Protein AF-A0A949AJR6-F1 (afdb_monomer_lite)

Sequence (149 aa):
MLIKRKKSKEFIQGIRPMIYAFFVFTLLSILGYAWPIISNLVFCLIIAAAIYFSLIKIEYGFLFLIFEFLIGHEGHLFELAGLSLRLSLFLVVMLIWFVQKIIDKKQRRFFAQFIESPGLVLFLVFFFVIILGLLQGMIAHEPIFAIKD

Radius of gyration: 20.18 Å; chains: 1; bounding box: 53×33×56 Å

Secondary structure (DSSP, 8-state):
--HHHHHHHHHHHHHHHHHHHHHHHHHHHHHHHH-HHHHHHHHHHHHHHHHHHHHH-HHHHHHHHHHHHHH-SSS-SSEETTEEHHHHHHHHHHHHHHHHHHH-GGGHHHHHHHHTSHHHHHHHHHHHHHHHHHHHHHHT-S-TT----

Structure (mmCIF, N/CA/C/O backbone):
data_AF-A0A949AJR6-F1
#
_entry.id   AF-A0A949AJR6-F1
#
loop_
_atom_site.group_PDB
_atom_site.id
_atom_site.type_symbol
_atom_site.label_atom_id
_atom_site.label_alt_id
_atom_site.label_comp_id
_atom_site.label_asym_id
_atom_site.label_entity_id
_atom_site.label_seq_id
_atom_site.pdbx_PDB_ins_code
_atom_site.Cartn_x
_atom_site.Cartn_y
_atom_site.Cartn_z
_atom_site.occupancy
_atom_site.B_iso_or_equiv
_atom_site.auth_seq_id
_atom_site.auth_comp_id
_atom_site.auth_asym_id
_atom_site.auth_atom_id
_atom_site.pdbx_PDB_model_num
ATOM 1 N N . MET A 1 1 ? -34.413 12.261 -32.167 1.00 53.28 1 MET A N 1
ATOM 2 C CA . MET A 1 1 ? -33.112 11.681 -32.594 1.00 53.28 1 MET A CA 1
ATOM 3 C C . MET A 1 1 ? -31.867 12.444 -32.098 1.00 53.28 1 MET A C 1
ATOM 5 O O . MET A 1 1 ? -30.788 11.867 -32.103 1.00 53.28 1 MET A O 1
ATOM 9 N N . LEU A 1 2 ? -31.975 13.694 -31.617 1.00 53.34 2 LEU A N 1
ATOM 10 C CA . LEU A 1 2 ? -30.815 14.519 -31.214 1.00 53.34 2 LEU A CA 1
ATOM 11 C C . LEU A 1 2 ? -30.254 14.240 -29.801 1.00 53.34 2 LEU A C 1
ATOM 13 O O . LEU A 1 2 ? -29.080 14.492 -29.550 1.00 53.34 2 LEU A O 1
ATOM 17 N N . ILE A 1 3 ? -31.041 13.649 -28.895 1.00 54.41 3 ILE A N 1
ATOM 18 C CA . ILE A 1 3 ? -30.627 13.403 -27.497 1.00 54.41 3 ILE A CA 1
ATOM 19 C C . ILE A 1 3 ? -29.579 12.274 -27.391 1.00 54.41 3 ILE A C 1
ATOM 21 O O . ILE A 1 3 ? -28.685 12.321 -26.549 1.00 54.41 3 ILE A O 1
ATOM 25 N N . LYS A 1 4 ? -29.606 11.292 -28.305 1.00 52.81 4 LYS A N 1
ATOM 26 C CA . LYS A 1 4 ? -28.680 10.140 -28.295 1.00 52.81 4 LYS A CA 1
ATOM 27 C C . LYS A 1 4 ? -27.229 10.520 -28.647 1.00 52.81 4 LYS A C 1
ATOM 29 O O . LYS A 1 4 ? -26.305 9.866 -28.175 1.00 52.81 4 LYS A O 1
ATOM 34 N N . ARG A 1 5 ? -27.011 11.591 -29.429 1.00 51.50 5 ARG A N 1
ATOM 35 C CA . ARG A 1 5 ? -25.665 12.045 -29.844 1.00 51.50 5 ARG A CA 1
ATOM 36 C C . ARG A 1 5 ? -24.895 12.789 -28.748 1.00 51.50 5 ARG A C 1
ATOM 38 O O . ARG A 1 5 ? -23.670 12.745 -28.756 1.00 51.50 5 ARG A O 1
ATOM 45 N N . LYS A 1 6 ? -25.576 13.455 -27.807 1.00 50.31 6 LYS A N 1
ATOM 46 C CA . LYS A 1 6 ? -24.904 14.216 -26.735 1.00 50.31 6 LYS A CA 1
ATOM 47 C C . LYS A 1 6 ? -24.264 13.279 -25.700 1.00 50.31 6 LYS A C 1
ATOM 49 O O . LYS A 1 6 ? -23.099 13.448 -25.361 1.00 50.31 6 LYS A O 1
ATOM 54 N N . LYS A 1 7 ? -24.977 12.204 -25.339 1.00 54.81 7 LYS A N 1
ATOM 55 C CA . LYS A 1 7 ? -24.514 11.173 -24.393 1.00 54.81 7 LYS A CA 1
ATOM 56 C C . LYS A 1 7 ? -23.260 10.417 -24.864 1.00 54.81 7 LYS A C 1
ATOM 58 O O . LYS A 1 7 ? -22.433 10.040 -24.046 1.00 54.81 7 LYS A O 1
ATOM 63 N N . SER A 1 8 ? -23.095 10.213 -26.177 1.00 57.72 8 SER A N 1
ATOM 64 C CA . SER A 1 8 ? -21.921 9.508 -26.724 1.00 57.72 8 SER A CA 1
ATOM 65 C C . SER A 1 8 ? -20.651 10.368 -26.697 1.00 57.72 8 SER A C 1
ATOM 67 O O . SER A 1 8 ? -19.568 9.833 -26.481 1.00 57.72 8 SER A O 1
ATOM 69 N N . LYS A 1 9 ? -20.765 11.695 -26.861 1.00 60.03 9 LYS A N 1
ATOM 70 C CA . LYS A 1 9 ? -19.611 12.602 -26.746 1.00 60.03 9 LYS A CA 1
ATOM 71 C C . LYS A 1 9 ? -19.119 12.731 -25.304 1.00 60.03 9 LYS A C 1
ATOM 73 O O . LYS A 1 9 ? -17.912 12.697 -25.100 1.00 60.03 9 LYS A O 1
ATOM 78 N N . GLU A 1 10 ? -20.028 12.803 -24.331 1.00 61.75 10 GLU A N 1
ATOM 79 C CA . GLU A 1 10 ? -19.671 12.828 -22.901 1.00 61.75 10 GLU A CA 1
ATOM 80 C C . GLU A 1 10 ? -18.988 11.526 -22.459 1.00 61.75 10 GLU A C 1
ATOM 82 O O . GLU A 1 10 ? -17.987 11.564 -21.748 1.00 61.75 10 GLU A O 1
ATOM 87 N N . PHE A 1 11 ? -19.449 10.377 -22.963 1.00 62.44 11 PHE A N 1
ATOM 88 C CA . PHE A 1 11 ? -18.818 9.082 -22.696 1.00 62.44 11 PHE A CA 1
ATOM 89 C C . PHE A 1 11 ? -17.386 8.995 -23.255 1.00 62.44 11 PHE A C 1
ATOM 91 O O . PHE A 1 11 ? -16.463 8.597 -22.547 1.00 62.44 11 PHE A O 1
ATOM 98 N N . ILE A 1 12 ? -17.166 9.440 -24.499 1.00 66.25 12 ILE A N 1
ATOM 99 C CA . ILE A 1 12 ? -15.826 9.467 -25.115 1.00 66.25 12 ILE A CA 1
ATOM 100 C C . ILE A 1 12 ? -14.898 10.456 -24.385 1.00 66.25 12 ILE A C 1
ATOM 102 O O . ILE A 1 12 ? -13.703 10.193 -24.246 1.00 66.25 12 ILE A O 1
ATOM 106 N N . GLN A 1 13 ? -15.430 11.575 -23.882 1.00 70.38 13 GLN A N 1
ATOM 107 C CA . GLN A 1 13 ? -14.660 12.535 -23.084 1.00 70.38 13 GLN A CA 1
ATOM 108 C C . GLN A 1 13 ? -14.238 11.972 -21.722 1.00 70.38 13 GLN A C 1
ATOM 110 O O . GLN A 1 13 ? -13.117 12.246 -21.301 1.00 70.38 13 GLN A O 1
ATOM 115 N N . GLY A 1 14 ? -15.078 11.158 -21.073 1.00 72.94 14 GLY A N 1
ATOM 116 C CA . GLY A 1 14 ? -14.738 10.481 -19.816 1.00 72.94 14 GLY A CA 1
ATOM 117 C C . GLY A 1 14 ? -13.719 9.347 -19.975 1.00 72.94 14 GLY A C 1
ATOM 118 O O . GLY A 1 14 ? -12.906 9.121 -19.084 1.00 72.94 14 GLY A O 1
ATOM 119 N N . ILE A 1 15 ? -13.705 8.672 -21.129 1.00 79.75 15 ILE A N 1
ATOM 120 C CA . ILE A 1 15 ? -12.774 7.565 -21.409 1.00 79.75 15 ILE A CA 1
ATOM 121 C C . ILE A 1 15 ? -11.365 8.058 -21.748 1.00 79.75 15 ILE A C 1
ATOM 123 O O . ILE A 1 15 ? -10.383 7.405 -21.401 1.00 79.75 15 ILE A O 1
ATOM 127 N N . ARG A 1 16 ? -11.238 9.218 -22.403 1.00 78.81 16 ARG A N 1
ATOM 128 C CA . ARG A 1 16 ? -9.936 9.803 -22.766 1.00 78.81 16 ARG A CA 1
ATOM 129 C C . ARG A 1 16 ? -8.921 9.835 -21.610 1.00 78.81 16 ARG A C 1
ATOM 131 O O . ARG A 1 16 ? -7.837 9.292 -21.805 1.00 78.81 16 ARG A O 1
ATOM 138 N N . PRO A 1 17 ? -9.221 10.404 -20.424 1.00 81.12 17 PRO A N 1
ATOM 139 C CA . PRO A 1 17 ? -8.266 10.423 -19.316 1.00 81.12 17 PRO A CA 1
ATOM 140 C C . PRO A 1 17 ? -7.919 9.022 -18.798 1.00 81.12 17 PRO A C 1
ATOM 142 O O . PRO A 1 17 ? -6.772 8.804 -18.427 1.00 81.12 17 PRO A O 1
ATOM 145 N N . MET A 1 18 ? -8.854 8.063 -18.826 1.00 75.19 18 MET A N 1
ATOM 146 C CA . MET A 1 18 ? -8.567 6.671 -18.450 1.00 75.19 18 MET A CA 1
ATOM 147 C C . MET A 1 18 ? -7.577 6.015 -19.418 1.00 75.19 18 MET A C 1
ATOM 149 O O . MET A 1 18 ? -6.647 5.347 -18.975 1.00 75.19 18 MET A O 1
ATOM 153 N N . ILE A 1 19 ? -7.728 6.250 -20.727 1.00 81.00 19 ILE A N 1
ATOM 154 C CA . ILE A 1 19 ? -6.789 5.742 -21.739 1.00 81.00 19 ILE A CA 1
ATOM 155 C C . ILE A 1 19 ? -5.405 6.372 -21.550 1.00 81.00 19 ILE A C 1
ATOM 157 O O . ILE A 1 19 ? -4.405 5.659 -21.577 1.00 81.00 19 ILE A O 1
ATOM 161 N N . TYR A 1 20 ? -5.327 7.689 -21.326 1.00 83.69 20 TYR A N 1
ATOM 162 C CA . TYR A 1 20 ? -4.042 8.345 -21.068 1.00 83.69 20 TYR A CA 1
ATOM 163 C C . TYR A 1 20 ? -3.381 7.817 -19.796 1.00 83.69 20 TYR A C 1
ATOM 165 O O . TYR A 1 20 ? -2.194 7.508 -19.830 1.00 83.69 20 TYR A O 1
ATOM 173 N N . ALA A 1 21 ? -4.138 7.656 -18.707 1.00 76.06 21 ALA A N 1
ATOM 174 C CA . ALA A 1 21 ? -3.627 7.078 -17.469 1.00 76.06 21 ALA A CA 1
ATOM 175 C C . ALA A 1 21 ? -3.069 5.670 -17.709 1.00 76.06 21 ALA A C 1
ATOM 177 O O . ALA A 1 21 ? -1.933 5.406 -17.329 1.00 76.06 21 ALA A O 1
ATOM 178 N N . PHE A 1 22 ? -3.812 4.807 -18.410 1.00 76.31 22 PHE A N 1
ATOM 179 C CA . PHE A 1 22 ? -3.352 3.464 -18.763 1.00 76.31 22 PHE A CA 1
ATOM 180 C C . PHE A 1 22 ? -2.011 3.497 -19.509 1.00 76.31 22 PHE A C 1
ATOM 182 O O . PHE A 1 22 ? -1.054 2.870 -19.065 1.00 76.31 22 PHE A O 1
ATOM 189 N N . PHE A 1 23 ? -1.897 4.298 -20.575 1.00 79.94 23 PHE A N 1
ATOM 190 C CA . PHE A 1 23 ? -0.647 4.418 -21.333 1.00 79.94 23 PHE A CA 1
ATOM 191 C C . PHE A 1 23 ? 0.513 4.971 -20.503 1.00 79.94 23 PHE A C 1
ATOM 193 O O . PHE A 1 23 ? 1.637 4.494 -20.649 1.00 79.94 23 PHE A O 1
ATOM 200 N N . VAL A 1 24 ? 0.258 5.953 -19.632 1.00 80.94 24 VAL A N 1
ATOM 201 C CA . VAL A 1 24 ? 1.283 6.485 -18.726 1.00 80.94 24 VAL A CA 1
ATOM 202 C C . VAL A 1 24 ? 1.766 5.395 -17.776 1.00 80.94 24 VAL A C 1
ATOM 204 O O . VAL A 1 24 ? 2.973 5.218 -17.656 1.00 80.94 24 VAL A O 1
ATOM 207 N N . PHE A 1 25 ? 0.864 4.629 -17.159 1.00 73.69 25 PHE A N 1
ATOM 208 C CA . PHE A 1 25 ? 1.236 3.524 -16.271 1.00 73.69 25 PHE A CA 1
ATOM 209 C C . PHE A 1 25 ? 2.018 2.429 -17.004 1.00 73.69 25 PHE A C 1
ATOM 211 O O . PHE A 1 25 ? 3.029 1.960 -16.486 1.00 73.69 25 PHE A O 1
ATOM 218 N N . THR A 1 26 ? 1.618 2.069 -18.226 1.00 75.06 26 THR A N 1
ATOM 219 C CA . THR A 1 26 ? 2.350 1.088 -19.041 1.00 75.06 26 THR A CA 1
ATOM 220 C C . THR A 1 26 ? 3.751 1.583 -19.405 1.00 75.06 26 THR A C 1
ATOM 222 O O . THR A 1 26 ? 4.718 0.840 -19.265 1.00 75.06 26 THR A O 1
ATOM 225 N N . LEU A 1 27 ? 3.896 2.846 -19.819 1.00 79.12 27 LEU A N 1
ATOM 226 C CA . LEU A 1 27 ? 5.207 3.446 -20.088 1.00 79.12 27 LEU A CA 1
ATOM 227 C C . LEU A 1 27 ? 6.078 3.491 -18.831 1.00 79.12 27 LEU A C 1
ATOM 229 O O . LEU A 1 27 ? 7.264 3.181 -18.902 1.00 79.12 27 LEU A O 1
ATOM 233 N N . LEU A 1 28 ? 5.491 3.840 -17.686 1.00 71.69 28 LEU A N 1
ATOM 234 C CA . LEU A 1 28 ? 6.197 3.891 -16.409 1.00 71.69 28 LEU A CA 1
ATOM 235 C C . LEU A 1 28 ? 6.668 2.504 -15.964 1.00 71.69 28 LEU A C 1
ATOM 237 O O . LEU A 1 28 ? 7.773 2.383 -15.449 1.00 71.69 28 LEU A O 1
ATOM 241 N N . SER A 1 29 ? 5.865 1.468 -16.211 1.00 66.31 29 SER A N 1
ATOM 242 C CA . SER A 1 29 ? 6.233 0.074 -15.958 1.00 66.31 29 SER A CA 1
ATOM 243 C C . SER A 1 29 ? 7.400 -0.374 -16.846 1.00 66.31 29 SER A C 1
ATOM 245 O O . SER A 1 29 ? 8.382 -0.910 -16.337 1.00 66.31 29 SER A O 1
ATOM 247 N N . ILE A 1 30 ? 7.364 -0.066 -18.148 1.00 74.06 30 ILE A N 1
ATOM 248 C CA . ILE A 1 30 ? 8.467 -0.382 -19.073 1.00 74.06 30 ILE A CA 1
ATOM 249 C C . ILE A 1 30 ? 9.749 0.367 -18.675 1.00 74.06 30 ILE A C 1
ATOM 251 O O . ILE A 1 30 ? 10.839 -0.209 -18.687 1.00 74.06 30 ILE A O 1
ATOM 255 N N . LEU A 1 31 ? 9.639 1.643 -18.286 1.00 74.75 31 LEU A N 1
ATOM 256 C CA . LEU A 1 31 ? 10.780 2.410 -17.776 1.00 74.75 31 LEU A CA 1
ATOM 257 C C . LEU A 1 31 ? 11.305 1.847 -16.450 1.00 74.75 31 LEU A C 1
ATOM 259 O O . LEU A 1 31 ? 12.518 1.798 -16.261 1.00 74.75 31 LEU A O 1
ATOM 263 N N . GLY A 1 32 ? 10.413 1.420 -15.555 1.00 65.94 32 GLY A N 1
ATOM 264 C CA . GLY A 1 32 ? 10.760 0.791 -14.281 1.00 65.94 32 GLY A CA 1
ATOM 265 C C . GLY A 1 32 ? 11.521 -0.519 -14.467 1.00 65.94 32 GLY A C 1
ATOM 266 O O . GLY A 1 32 ? 12.488 -0.760 -13.748 1.00 65.94 32 GLY A O 1
ATOM 267 N N . TYR A 1 33 ? 11.161 -1.303 -15.486 1.00 68.31 33 TYR A N 1
ATOM 268 C CA . TYR A 1 33 ? 11.888 -2.515 -15.862 1.00 68.31 33 TYR A CA 1
ATOM 269 C C . TYR A 1 33 ? 13.304 -2.210 -16.375 1.00 68.31 33 TYR A C 1
ATOM 271 O O . TYR A 1 33 ? 14.266 -2.880 -16.009 1.00 68.31 33 TYR A O 1
ATOM 279 N N . ALA A 1 34 ? 13.455 -1.175 -17.206 1.00 72.12 34 ALA A N 1
ATOM 280 C CA . ALA A 1 34 ? 14.756 -0.804 -17.761 1.00 72.12 34 ALA A CA 1
ATOM 281 C C . ALA A 1 34 ? 15.677 -0.102 -16.740 1.00 72.12 34 ALA A C 1
ATOM 283 O O . ALA A 1 34 ? 16.900 -0.183 -16.862 1.00 72.12 34 ALA A O 1
ATOM 284 N N . TRP A 1 35 ? 15.112 0.600 -15.751 1.00 75.06 35 TRP A N 1
ATOM 285 C CA . TRP A 1 35 ? 15.854 1.397 -14.771 1.00 75.06 35 TRP A CA 1
ATOM 286 C C . TRP A 1 35 ? 15.356 1.103 -13.346 1.00 75.06 35 TRP A C 1
ATOM 288 O O . TRP A 1 35 ? 14.372 1.705 -12.902 1.00 75.06 35 TRP A O 1
ATOM 298 N N . PRO A 1 36 ? 16.085 0.279 -12.565 1.00 71.94 36 PRO A N 1
ATOM 299 C CA . PRO A 1 36 ? 15.691 -0.102 -11.204 1.00 71.94 36 PRO A CA 1
ATOM 300 C C . PRO A 1 36 ? 15.469 1.096 -10.269 1.00 71.94 36 PRO A C 1
ATOM 302 O O . PRO A 1 36 ? 14.637 1.059 -9.369 1.00 71.94 36 PRO A O 1
ATOM 305 N N . ILE A 1 37 ? 16.186 2.199 -10.504 1.00 77.25 37 ILE A N 1
ATOM 306 C CA . ILE A 1 37 ? 16.057 3.444 -9.734 1.00 77.25 37 ILE A CA 1
ATOM 307 C C . ILE A 1 37 ? 14.653 4.045 -9.889 1.00 77.25 37 ILE A C 1
ATOM 309 O O . ILE A 1 37 ? 14.076 4.512 -8.908 1.00 77.25 37 ILE A O 1
ATOM 313 N N . ILE A 1 38 ? 14.091 4.016 -11.104 1.00 75.62 38 ILE A N 1
ATOM 314 C CA . ILE A 1 38 ? 12.746 4.536 -11.379 1.00 75.62 38 ILE A CA 1
ATOM 315 C C . ILE A 1 38 ? 11.710 3.643 -10.698 1.00 75.62 38 ILE A C 1
ATOM 317 O O . ILE A 1 38 ? 10.801 4.165 -10.054 1.00 75.62 38 ILE A O 1
ATOM 321 N N . SER A 1 39 ? 11.894 2.319 -10.767 1.00 73.25 39 SER A N 1
ATOM 322 C CA . SER A 1 39 ? 11.036 1.361 -10.062 1.00 73.25 39 SER A CA 1
ATOM 323 C C . SER A 1 39 ? 10.997 1.641 -8.556 1.00 73.25 39 SER A C 1
ATOM 325 O O . SER A 1 39 ? 9.923 1.841 -7.989 1.00 73.25 39 SER A O 1
ATOM 327 N N . ASN A 1 40 ? 12.165 1.778 -7.924 1.00 79.62 40 ASN A N 1
ATOM 328 C CA . ASN A 1 40 ? 12.275 2.045 -6.488 1.00 79.62 40 ASN A CA 1
ATOM 329 C C . ASN A 1 40 ? 11.626 3.378 -6.084 1.00 79.62 40 ASN A C 1
ATOM 331 O O . ASN A 1 40 ? 11.001 3.479 -5.027 1.00 79.62 40 ASN A O 1
ATOM 335 N N . LEU A 1 41 ? 11.766 4.413 -6.916 1.00 83.06 41 LEU A N 1
ATOM 336 C CA . LEU A 1 41 ? 11.201 5.733 -6.641 1.00 83.06 41 LEU A CA 1
ATOM 337 C C . LEU A 1 41 ? 9.668 5.699 -6.731 1.00 83.06 41 LEU A C 1
ATOM 339 O O . LEU A 1 41 ? 8.990 6.193 -5.828 1.00 83.06 41 LEU A O 1
ATOM 343 N N . VAL A 1 42 ? 9.120 5.064 -7.772 1.00 81.38 42 VAL A N 1
ATOM 344 C CA . VAL A 1 42 ? 7.670 4.877 -7.937 1.00 81.38 42 VAL A CA 1
ATOM 345 C C . VAL A 1 42 ? 7.099 4.011 -6.812 1.00 81.38 42 VAL A C 1
ATOM 347 O O . VAL A 1 42 ? 6.082 4.379 -6.224 1.00 81.38 42 VAL A O 1
ATOM 350 N N . PHE A 1 43 ? 7.789 2.932 -6.437 1.00 83.25 43 PHE A N 1
ATOM 351 C CA . PHE A 1 43 ? 7.432 2.080 -5.303 1.00 83.25 43 PHE A CA 1
ATOM 352 C C . PHE A 1 43 ? 7.304 2.884 -4.002 1.00 83.25 43 PHE A C 1
ATOM 354 O O . PHE A 1 43 ? 6.264 2.851 -3.338 1.00 83.25 43 PHE A O 1
ATOM 361 N N . CYS A 1 44 ? 8.330 3.672 -3.666 1.00 84.88 44 CYS A N 1
ATOM 362 C CA . CYS A 1 44 ? 8.323 4.518 -2.474 1.00 84.88 44 CYS A CA 1
ATOM 363 C C . CYS A 1 44 ? 7.202 5.563 -2.509 1.00 84.88 44 CYS A C 1
ATOM 365 O O . CYS A 1 44 ? 6.552 5.788 -1.487 1.00 84.88 44 CYS A O 1
ATOM 367 N N . LEU A 1 45 ? 6.942 6.182 -3.665 1.00 88.12 45 LEU A N 1
ATOM 368 C CA . LEU A 1 45 ? 5.851 7.147 -3.819 1.00 88.12 45 LEU A CA 1
ATOM 369 C C . LEU A 1 45 ? 4.479 6.505 -3.595 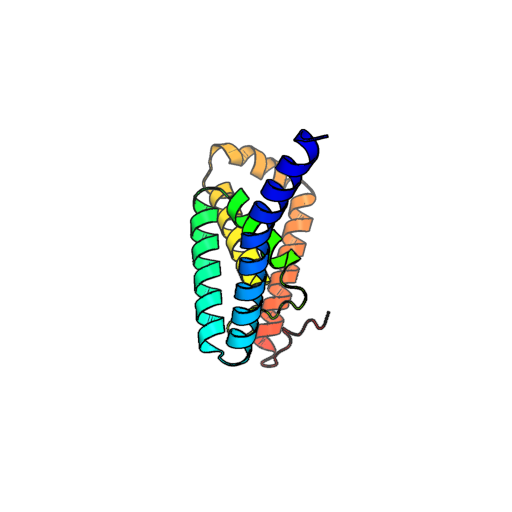1.00 88.12 45 LEU A C 1
ATOM 371 O O . LEU A 1 45 ? 3.652 7.082 -2.887 1.00 88.12 45 LEU A O 1
ATOM 375 N N . ILE A 1 46 ? 4.241 5.319 -4.158 1.00 86.31 46 ILE A N 1
ATOM 376 C CA . ILE A 1 46 ? 2.968 4.606 -3.999 1.00 86.31 46 ILE A CA 1
ATOM 377 C C . ILE A 1 46 ? 2.764 4.198 -2.540 1.00 86.31 46 ILE A C 1
ATOM 379 O O . ILE A 1 46 ? 1.686 4.432 -1.994 1.00 86.31 46 ILE A O 1
ATOM 383 N N . ILE A 1 47 ? 3.791 3.659 -1.876 1.00 87.00 47 ILE A N 1
ATOM 384 C CA . ILE A 1 47 ? 3.702 3.311 -0.452 1.00 87.00 47 ILE A CA 1
ATOM 385 C C . ILE A 1 47 ? 3.455 4.553 0.401 1.00 87.00 47 ILE A C 1
ATOM 387 O O . ILE A 1 47 ? 2.568 4.535 1.253 1.00 87.00 47 ILE A O 1
ATOM 391 N N . ALA A 1 48 ? 4.191 5.642 0.174 1.00 88.69 48 ALA A N 1
ATOM 392 C CA . ALA A 1 48 ? 4.002 6.881 0.924 1.00 88.69 48 ALA A CA 1
ATOM 393 C C . ALA A 1 48 ? 2.578 7.435 0.749 1.00 88.69 48 ALA A C 1
ATOM 395 O O . ALA A 1 48 ? 1.941 7.824 1.731 1.00 88.69 48 ALA A O 1
ATOM 396 N N . ALA A 1 49 ? 2.051 7.409 -0.480 1.00 88.62 49 ALA A N 1
ATOM 397 C CA . ALA A 1 49 ? 0.672 7.787 -0.761 1.00 88.62 49 ALA A CA 1
ATOM 398 C C . ALA A 1 49 ? -0.317 6.863 -0.034 1.00 88.62 49 ALA A C 1
ATOM 400 O O . ALA A 1 49 ? -1.217 7.352 0.648 1.00 88.62 49 ALA A O 1
ATOM 401 N N . ALA A 1 50 ? -0.129 5.545 -0.111 1.00 87.75 50 ALA A N 1
ATOM 402 C CA . ALA A 1 50 ? -0.990 4.578 0.557 1.00 87.75 50 ALA A CA 1
ATOM 403 C C . ALA A 1 50 ? -0.997 4.764 2.081 1.00 87.75 50 ALA A C 1
ATOM 405 O O . ALA A 1 50 ? -2.073 4.766 2.675 1.00 87.75 50 ALA A O 1
ATOM 406 N N . ILE A 1 51 ? 0.162 5.004 2.709 1.00 88.38 51 ILE A N 1
ATOM 407 C CA . ILE A 1 51 ? 0.257 5.339 4.140 1.00 88.38 51 ILE A CA 1
ATOM 408 C C . ILE A 1 51 ? -0.567 6.591 4.433 1.00 88.38 51 ILE A C 1
ATOM 410 O O . ILE A 1 51 ? -1.442 6.566 5.298 1.00 88.38 51 ILE A O 1
ATOM 414 N N . TYR A 1 52 ? -0.312 7.676 3.699 1.00 90.12 52 TYR A N 1
ATOM 415 C CA . TYR A 1 52 ? -0.976 8.958 3.918 1.00 90.12 52 TYR A CA 1
ATOM 416 C C . TYR A 1 52 ? -2.502 8.842 3.801 1.00 90.12 52 TYR A C 1
ATOM 418 O O . TYR A 1 52 ? -3.234 9.257 4.701 1.00 90.12 52 TYR A O 1
ATOM 426 N N . PHE A 1 53 ? -2.995 8.215 2.732 1.00 88.19 53 PHE A N 1
ATOM 427 C CA . PHE A 1 53 ? -4.429 8.035 2.517 1.00 88.19 53 PHE A CA 1
ATOM 428 C C . PHE A 1 53 ? -5.059 7.069 3.526 1.00 88.19 53 PHE A C 1
ATOM 430 O O . PHE A 1 53 ? -6.158 7.338 4.014 1.00 88.19 53 PHE A O 1
ATOM 437 N N . SER A 1 54 ? -4.354 5.997 3.896 1.00 87.50 54 SER A N 1
ATOM 438 C CA . SER A 1 54 ? -4.814 5.018 4.887 1.00 87.50 54 SER A CA 1
ATOM 439 C C . SER A 1 54 ? -4.906 5.604 6.302 1.00 87.50 54 SER A C 1
ATOM 441 O O . SER A 1 54 ? -5.732 5.148 7.096 1.00 87.50 54 SER A O 1
ATOM 443 N N . LEU A 1 55 ? -4.099 6.621 6.633 1.00 86.69 55 LEU A N 1
ATOM 444 C CA . LEU A 1 55 ? -4.213 7.359 7.896 1.00 86.69 55 LEU A CA 1
ATOM 445 C C . LEU A 1 55 ? -5.470 8.235 7.952 1.00 86.69 55 LEU A C 1
ATOM 447 O O . LEU A 1 55 ? -6.059 8.370 9.021 1.00 86.69 55 LEU A O 1
ATOM 451 N N . ILE A 1 56 ? -5.894 8.812 6.821 1.00 87.12 56 ILE A N 1
ATOM 452 C CA . ILE A 1 56 ? -7.125 9.616 6.745 1.00 87.12 56 ILE A CA 1
ATOM 453 C C . ILE A 1 56 ? -8.350 8.707 6.862 1.00 87.12 56 ILE A C 1
ATOM 455 O O . ILE A 1 56 ? -9.261 8.975 7.645 1.00 87.12 56 ILE A O 1
ATOM 459 N N . LYS A 1 57 ? -8.379 7.650 6.048 1.00 83.62 57 LYS A N 1
ATOM 460 C CA . LYS A 1 57 ? -9.474 6.685 5.957 1.00 83.62 57 LYS A CA 1
ATOM 461 C C . LYS A 1 57 ? -8.931 5.361 5.449 1.00 83.62 57 LYS A C 1
ATOM 463 O O . LYS A 1 57 ? -8.347 5.301 4.366 1.00 83.62 57 LYS A O 1
ATOM 468 N N . ILE A 1 58 ? -9.169 4.289 6.200 1.00 85.19 58 ILE A N 1
ATOM 469 C CA . ILE A 1 58 ? -8.650 2.972 5.831 1.00 85.19 58 ILE A CA 1
ATOM 470 C C . ILE A 1 58 ? -9.210 2.485 4.489 1.00 85.19 58 ILE A C 1
ATOM 472 O O . ILE A 1 58 ? -8.531 1.752 3.770 1.00 85.19 58 ILE A O 1
ATOM 476 N N . GLU A 1 59 ? -10.412 2.936 4.103 1.00 87.50 59 GLU A N 1
ATOM 477 C CA . GLU A 1 59 ? -11.024 2.568 2.825 1.00 87.50 59 GLU A CA 1
ATOM 478 C C . GLU A 1 59 ? -10.164 3.002 1.631 1.00 87.50 59 GLU A C 1
ATOM 480 O O . GLU A 1 59 ? -10.110 2.295 0.626 1.00 87.50 59 GLU A O 1
ATOM 485 N N . TYR A 1 60 ? -9.440 4.121 1.744 1.00 85.12 60 TYR A N 1
ATOM 486 C CA . TYR A 1 60 ? -8.528 4.553 0.688 1.00 85.12 60 TYR A CA 1
ATOM 487 C C . TYR A 1 60 ? -7.293 3.654 0.590 1.00 85.12 60 TYR A C 1
ATOM 489 O O . TYR A 1 60 ? -6.857 3.357 -0.518 1.00 85.12 60 TYR A O 1
ATOM 497 N N . GLY A 1 61 ? -6.770 3.157 1.716 1.00 83.44 61 GLY A N 1
ATOM 498 C CA . GLY A 1 61 ? -5.691 2.163 1.710 1.00 83.44 61 GLY A CA 1
ATOM 499 C C . GLY A 1 61 ? -6.105 0.874 0.992 1.00 83.44 61 GLY A C 1
ATOM 500 O O . GLY A 1 61 ? -5.380 0.372 0.134 1.00 83.44 61 GLY A O 1
ATOM 501 N N . PHE A 1 62 ? -7.321 0.388 1.260 1.00 84.12 62 PHE A N 1
ATOM 502 C CA . PHE A 1 62 ? -7.878 -0.769 0.551 1.00 84.12 62 PHE A CA 1
ATOM 503 C C . PHE A 1 62 ? -8.109 -0.510 -0.942 1.00 84.12 62 PHE A C 1
ATOM 505 O O . PHE A 1 62 ? -7.907 -1.418 -1.743 1.00 84.12 62 PHE A O 1
ATOM 512 N N . LEU A 1 63 ? -8.489 0.707 -1.343 1.00 84.62 63 LEU A N 1
ATOM 513 C CA . LEU A 1 63 ? -8.626 1.058 -2.761 1.00 84.62 63 LEU A CA 1
ATOM 514 C C . LEU A 1 63 ? -7.293 0.965 -3.509 1.00 84.62 63 LEU A C 1
ATOM 516 O O . LEU A 1 63 ? -7.267 0.411 -4.605 1.00 84.62 63 LEU A O 1
ATOM 520 N N . PHE A 1 64 ? -6.196 1.438 -2.911 1.00 83.38 64 PHE A N 1
ATOM 521 C CA . PHE A 1 64 ? -4.850 1.258 -3.473 1.00 83.38 64 PHE A CA 1
ATOM 522 C C . PHE A 1 64 ? -4.494 -0.222 -3.619 1.00 83.38 64 PHE A C 1
ATOM 524 O O . PHE A 1 64 ? -3.972 -0.637 -4.650 1.00 83.38 64 PHE A O 1
ATOM 531 N N . LEU A 1 65 ? -4.830 -1.026 -2.611 1.00 83.94 65 LEU A N 1
ATOM 532 C CA . LEU A 1 65 ? -4.579 -2.460 -2.629 1.00 83.94 65 LEU A CA 1
ATOM 533 C C . LEU A 1 65 ? -5.354 -3.167 -3.749 1.00 83.94 65 LEU A C 1
ATOM 535 O O . LEU A 1 65 ? -4.771 -3.926 -4.516 1.00 83.94 65 LEU A O 1
ATOM 539 N N . ILE A 1 66 ? -6.653 -2.891 -3.877 1.00 82.81 66 ILE A N 1
ATOM 540 C CA . ILE A 1 66 ? -7.504 -3.467 -4.928 1.00 82.81 66 ILE A CA 1
ATOM 541 C C . ILE A 1 66 ? -7.027 -3.021 -6.312 1.00 82.81 66 ILE A C 1
ATOM 543 O O . ILE A 1 66 ? -6.961 -3.838 -7.225 1.00 82.81 66 ILE A O 1
ATOM 547 N N . PHE A 1 67 ? -6.674 -1.746 -6.470 1.00 83.19 67 PHE A N 1
ATOM 548 C CA . PHE A 1 67 ? -6.136 -1.215 -7.721 1.00 83.19 67 PHE A CA 1
ATOM 549 C C . PHE A 1 67 ? -4.869 -1.965 -8.147 1.00 83.19 67 PHE A C 1
ATOM 551 O O . PHE A 1 67 ? -4.785 -2.419 -9.287 1.00 83.19 67 PHE A O 1
ATOM 558 N N . GLU A 1 68 ? -3.940 -2.181 -7.216 1.00 81.75 68 GLU A N 1
ATOM 559 C CA . GLU A 1 68 ? -2.716 -2.942 -7.472 1.00 81.75 68 GLU A CA 1
ATOM 560 C C . GLU A 1 68 ? -2.999 -4.419 -7.778 1.00 81.75 68 GLU A C 1
ATOM 562 O O . GLU A 1 68 ? -2.374 -5.001 -8.660 1.00 81.75 68 GLU A O 1
ATOM 567 N N . PHE A 1 69 ? -3.976 -5.038 -7.110 1.00 79.06 69 PHE A N 1
ATOM 568 C CA . PHE A 1 69 ? -4.407 -6.405 -7.427 1.00 79.06 69 PHE A CA 1
ATOM 569 C C . PHE A 1 69 ? -5.022 -6.529 -8.827 1.00 79.06 69 PHE A C 1
ATOM 571 O O . PHE A 1 69 ? -4.860 -7.563 -9.471 1.00 79.06 69 PHE A O 1
ATOM 578 N N . LEU A 1 70 ? -5.728 -5.498 -9.296 1.00 76.81 70 LEU A N 1
ATOM 579 C CA . LEU A 1 70 ? -6.369 -5.494 -10.612 1.00 76.81 70 LEU A CA 1
ATOM 580 C C . LEU A 1 70 ? -5.389 -5.184 -11.749 1.00 76.81 70 LEU A C 1
ATOM 582 O O . LEU A 1 70 ? -5.563 -5.700 -12.851 1.00 76.81 70 LEU A O 1
ATOM 586 N N . ILE A 1 71 ? -4.392 -4.333 -11.504 1.00 73.25 71 ILE A N 1
ATOM 587 C CA . ILE A 1 71 ? -3.443 -3.870 -12.530 1.00 73.25 71 ILE A CA 1
ATOM 588 C C . ILE A 1 71 ? -2.162 -4.697 -12.542 1.00 73.25 71 ILE A C 1
ATOM 590 O O . ILE A 1 71 ? -1.622 -4.978 -13.612 1.00 73.25 71 ILE A O 1
ATOM 594 N N . GLY A 1 72 ? -1.680 -5.110 -11.372 1.00 65.31 72 GLY A N 1
ATOM 595 C CA . GLY A 1 72 ? -0.488 -5.931 -11.218 1.00 65.31 72 GLY A CA 1
ATOM 596 C C . GLY A 1 72 ? -0.761 -7.376 -11.597 1.00 65.31 72 GLY A C 1
ATOM 597 O O . GLY A 1 72 ? -0.865 -8.223 -10.717 1.00 65.31 72 GLY A O 1
ATOM 598 N N . HIS A 1 73 ? -0.877 -7.670 -12.891 1.00 57.91 73 HIS A N 1
ATOM 599 C CA . HIS A 1 73 ? -1.144 -9.028 -13.375 1.00 57.91 73 HIS A CA 1
ATOM 600 C C . HIS A 1 73 ? 0.041 -9.988 -13.157 1.00 57.91 73 HIS A C 1
ATOM 602 O O . HIS A 1 73 ? -0.176 -11.182 -13.015 1.00 57.91 73 HIS A O 1
ATOM 608 N N . GLU A 1 74 ? 1.269 -9.467 -13.040 1.00 58.03 74 GLU A N 1
ATOM 609 C CA . GLU A 1 74 ? 2.489 -10.273 -12.845 1.00 58.03 74 GLU A CA 1
ATOM 610 C C . GLU A 1 74 ? 3.144 -10.094 -11.468 1.00 58.03 74 GLU A C 1
ATOM 612 O O . GLU A 1 74 ? 4.203 -10.647 -11.220 1.00 58.03 74 GLU A O 1
ATOM 617 N N . GLY A 1 75 ? 2.585 -9.279 -10.565 1.00 55.31 75 GLY A N 1
ATOM 618 C CA . GLY A 1 75 ? 3.191 -9.032 -9.243 1.00 55.31 75 GLY A CA 1
ATOM 619 C C . GLY A 1 75 ? 4.555 -8.309 -9.248 1.00 55.31 75 GLY A C 1
ATOM 620 O O . GLY A 1 75 ? 4.986 -7.856 -8.191 1.00 55.31 75 GLY A O 1
ATOM 621 N N . HIS A 1 76 ? 5.173 -8.126 -10.421 1.00 54.78 76 HIS A N 1
ATOM 622 C CA . HIS A 1 76 ? 6.511 -7.564 -10.631 1.00 54.78 76 HIS A CA 1
ATOM 623 C C . HIS A 1 76 ? 6.527 -6.110 -11.131 1.00 54.78 76 HIS A C 1
ATOM 625 O O . HIS A 1 76 ? 7.588 -5.608 -11.494 1.00 54.78 76 HIS A O 1
ATOM 631 N N . LEU A 1 77 ? 5.381 -5.410 -11.188 1.00 60.19 77 LEU A N 1
ATOM 632 C CA . LEU A 1 77 ? 5.339 -4.041 -11.735 1.00 60.19 77 LEU A CA 1
ATOM 633 C C . LEU A 1 77 ? 6.339 -3.114 -11.034 1.00 60.1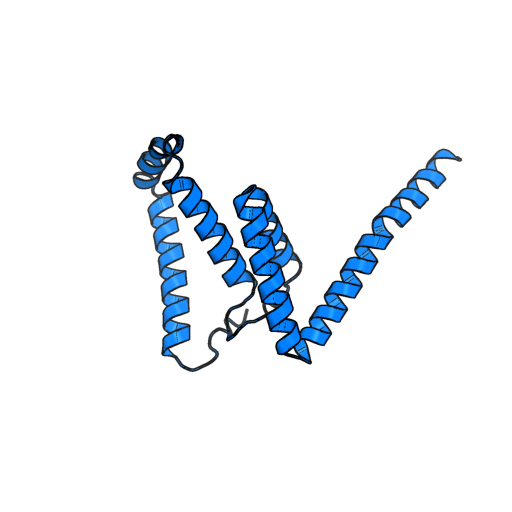9 77 LEU A C 1
ATOM 635 O O . LEU A 1 77 ? 6.973 -2.297 -11.699 1.00 60.19 77 LEU A O 1
ATOM 639 N N . PHE A 1 78 ? 6.488 -3.276 -9.717 1.00 65.88 78 PHE A N 1
ATOM 640 C CA . PHE A 1 78 ? 7.477 -2.580 -8.908 1.00 65.88 78 PHE A CA 1
ATOM 641 C C . PHE A 1 78 ? 7.938 -3.484 -7.761 1.00 65.88 78 PHE A C 1
ATOM 643 O O . PHE A 1 78 ? 7.135 -3.911 -6.926 1.00 65.88 78 PHE A O 1
ATOM 650 N N . GLU A 1 79 ? 9.239 -3.746 -7.702 1.00 68.25 79 GLU A N 1
ATOM 651 C CA . GLU A 1 79 ? 9.875 -4.491 -6.618 1.00 68.25 79 GLU A CA 1
ATOM 652 C C . GLU A 1 79 ? 10.999 -3.676 -6.000 1.00 68.25 79 GLU A C 1
ATOM 654 O O . GLU A 1 79 ? 11.776 -3.030 -6.707 1.00 68.25 79 GLU A O 1
ATOM 659 N N . LEU A 1 80 ? 11.103 -3.750 -4.675 1.00 69.12 80 LEU A N 1
ATOM 660 C CA . LEU A 1 80 ? 12.210 -3.181 -3.923 1.00 69.12 80 LEU A CA 1
ATOM 661 C C . LEU A 1 80 ? 12.894 -4.306 -3.146 1.00 69.12 80 LEU A C 1
ATOM 663 O O . LEU A 1 80 ? 12.326 -4.843 -2.200 1.00 69.12 80 LEU A O 1
ATOM 667 N N . ALA A 1 81 ? 14.118 -4.663 -3.542 1.00 66.31 81 ALA A N 1
ATOM 668 C CA . ALA A 1 81 ? 14.929 -5.682 -2.865 1.00 66.31 81 ALA A CA 1
ATOM 669 C C . ALA A 1 81 ? 14.214 -7.045 -2.670 1.00 66.31 81 ALA A C 1
ATOM 671 O O . ALA A 1 81 ? 14.379 -7.690 -1.637 1.00 66.31 81 ALA A O 1
ATOM 672 N N . GLY A 1 82 ? 13.406 -7.472 -3.649 1.00 66.69 82 GLY A N 1
ATOM 673 C CA . GLY A 1 82 ? 12.643 -8.729 -3.604 1.00 66.69 82 GLY A CA 1
ATOM 674 C C . GLY A 1 82 ? 11.299 -8.646 -2.869 1.00 66.69 82 GLY A C 1
ATOM 675 O O . GLY A 1 82 ? 10.574 -9.634 -2.815 1.00 66.69 82 GLY A O 1
ATOM 676 N N . LEU A 1 83 ? 10.934 -7.479 -2.324 1.00 69.00 83 LEU A N 1
ATOM 677 C CA . LEU A 1 83 ? 9.589 -7.226 -1.807 1.00 69.00 83 LEU A CA 1
ATOM 678 C C . LEU A 1 83 ? 8.698 -6.676 -2.921 1.00 69.00 83 LEU A C 1
ATOM 680 O O . LEU A 1 83 ? 8.966 -5.607 -3.477 1.00 69.00 83 LEU A O 1
ATOM 684 N N . SER A 1 84 ? 7.609 -7.391 -3.209 1.00 78.06 84 SER A N 1
ATOM 685 C CA . SER A 1 84 ? 6.597 -6.937 -4.159 1.00 78.06 84 SER A CA 1
ATOM 686 C C . SER A 1 84 ? 5.783 -5.778 -3.587 1.00 78.06 84 SER A C 1
ATOM 688 O O . SER A 1 84 ? 5.419 -5.766 -2.403 1.00 78.06 84 SER A O 1
ATOM 690 N N . LEU A 1 85 ? 5.439 -4.810 -4.442 1.00 79.50 85 LEU A N 1
ATOM 691 C CA . LEU A 1 85 ? 4.606 -3.662 -4.063 1.00 79.50 85 LEU A CA 1
ATOM 692 C C . LEU A 1 85 ? 3.287 -4.103 -3.421 1.00 79.50 85 LEU A C 1
ATOM 694 O O . LEU A 1 85 ? 2.842 -3.505 -2.443 1.00 79.50 85 LEU A O 1
ATOM 698 N N . ARG A 1 86 ? 2.698 -5.195 -3.920 1.00 84.12 86 ARG A N 1
ATOM 699 C CA . ARG A 1 86 ? 1.477 -5.797 -3.376 1.00 84.12 86 ARG A CA 1
ATOM 700 C C . ARG A 1 86 ? 1.653 -6.235 -1.925 1.00 84.12 86 ARG A C 1
ATOM 702 O O . ARG A 1 86 ? 0.815 -5.899 -1.088 1.00 84.12 86 ARG A O 1
ATOM 709 N N . LEU A 1 87 ? 2.725 -6.969 -1.619 1.00 79.69 87 LEU A N 1
ATOM 710 C CA . LEU A 1 87 ? 2.996 -7.433 -0.259 1.00 79.69 87 LEU A CA 1
ATOM 711 C C . LEU A 1 87 ? 3.253 -6.248 0.674 1.00 79.69 87 LEU A C 1
ATOM 713 O O . LEU A 1 87 ? 2.716 -6.206 1.781 1.00 79.69 87 LEU A O 1
ATOM 717 N N . SER A 1 88 ? 4.020 -5.260 0.215 1.00 85.06 88 SER A N 1
ATOM 718 C CA . SER A 1 88 ? 4.303 -4.058 0.997 1.00 85.06 88 SER A CA 1
ATOM 719 C C . SER A 1 88 ? 3.050 -3.220 1.257 1.00 85.06 88 SER A C 1
ATOM 721 O O . SER A 1 88 ? 2.814 -2.836 2.401 1.00 85.06 88 SER A O 1
ATOM 723 N N . LEU A 1 89 ? 2.203 -2.993 0.247 1.00 85.94 89 LEU A N 1
ATOM 724 C CA . LEU A 1 89 ? 0.915 -2.312 0.408 1.00 85.94 89 LEU A CA 1
ATOM 725 C C . LEU A 1 89 ? -0.006 -3.075 1.358 1.00 85.94 89 LEU A C 1
ATOM 727 O O . LEU A 1 89 ? -0.606 -2.466 2.242 1.00 85.94 89 LEU A O 1
ATOM 731 N N . PHE A 1 90 ? -0.088 -4.400 1.214 1.00 85.75 90 PHE A N 1
ATOM 732 C CA . PHE A 1 90 ? -0.879 -5.241 2.105 1.00 85.75 90 PHE A CA 1
ATOM 733 C C . PHE A 1 90 ? -0.423 -5.109 3.553 1.00 85.75 90 PHE A C 1
ATOM 735 O O . PHE A 1 90 ? -1.236 -4.791 4.419 1.00 85.75 90 PHE A O 1
ATOM 742 N N . LEU A 1 91 ? 0.873 -5.277 3.815 1.00 85.25 91 LEU A N 1
ATOM 743 C CA . LEU A 1 91 ? 1.429 -5.147 5.159 1.00 85.25 91 LEU A CA 1
ATOM 744 C C . LEU A 1 91 ? 1.183 -3.757 5.741 1.00 85.25 91 LEU A C 1
ATOM 746 O O . LEU A 1 91 ? 0.742 -3.652 6.881 1.00 85.25 91 LEU A O 1
ATOM 750 N N . VAL A 1 92 ? 1.413 -2.699 4.965 1.00 88.06 92 VAL A N 1
ATOM 751 C CA . VAL A 1 92 ? 1.218 -1.314 5.407 1.00 88.06 92 VAL A CA 1
ATOM 752 C C . VAL A 1 92 ? -0.242 -1.034 5.757 1.00 88.06 92 VAL A C 1
ATOM 754 O O . VAL A 1 92 ? -0.523 -0.544 6.851 1.00 88.06 92 VAL A O 1
ATOM 757 N N . VAL A 1 93 ? -1.180 -1.358 4.864 1.00 87.81 93 VAL A N 1
ATOM 758 C CA . VAL A 1 93 ? -2.613 -1.100 5.084 1.00 87.81 93 VAL A CA 1
ATOM 759 C C . VAL A 1 93 ? -3.124 -1.922 6.266 1.00 87.81 93 VAL A C 1
ATOM 761 O O . VAL A 1 93 ? -3.817 -1.388 7.134 1.00 87.81 93 VAL A O 1
ATOM 764 N N . MET A 1 94 ? -2.727 -3.194 6.358 1.00 84.81 94 MET A N 1
ATOM 765 C CA . MET A 1 94 ? -3.089 -4.060 7.480 1.00 84.81 94 MET A CA 1
ATOM 766 C C . MET A 1 94 ? -2.497 -3.574 8.804 1.00 84.81 94 MET A C 1
ATOM 768 O O . MET A 1 94 ? -3.197 -3.585 9.817 1.00 84.81 94 MET A O 1
ATOM 772 N N . LEU A 1 95 ? -1.245 -3.108 8.809 1.00 86.12 95 LEU A N 1
ATOM 773 C CA . LEU A 1 95 ? -0.596 -2.545 9.992 1.00 86.12 95 LEU A CA 1
ATOM 774 C C . LEU A 1 95 ? -1.322 -1.279 10.458 1.00 86.12 95 LEU A C 1
ATOM 776 O O . LEU A 1 95 ? -1.654 -1.169 11.636 1.00 86.12 95 LEU A O 1
ATOM 780 N N . ILE A 1 96 ? -1.613 -0.344 9.549 1.00 87.25 96 ILE A N 1
ATOM 781 C CA . ILE A 1 96 ? -2.329 0.899 9.878 1.00 87.25 96 ILE A CA 1
ATOM 782 C C . ILE A 1 96 ? -3.722 0.579 10.420 1.00 87.25 96 ILE A C 1
ATOM 784 O O . ILE A 1 96 ? -4.120 1.128 11.449 1.00 87.25 96 ILE A O 1
ATOM 788 N N . TRP A 1 97 ? -4.439 -0.348 9.783 1.00 86.06 97 TRP A N 1
ATOM 789 C CA . TRP A 1 97 ? -5.738 -0.814 10.261 1.00 86.06 97 TRP A CA 1
ATOM 790 C C . TRP A 1 97 ? -5.647 -1.404 11.670 1.00 86.06 97 TRP A C 1
ATOM 792 O O . TRP A 1 97 ? -6.426 -1.032 12.549 1.00 86.06 97 TRP A O 1
ATOM 802 N N . PHE A 1 98 ? -4.666 -2.272 11.914 1.00 82.31 98 PHE A N 1
ATOM 803 C CA . PHE A 1 98 ? -4.452 -2.901 13.213 1.00 82.31 98 PHE A CA 1
ATOM 804 C C . PHE A 1 98 ? -4.117 -1.873 14.303 1.00 82.31 98 PHE A C 1
ATOM 806 O O . PHE A 1 98 ? -4.703 -1.898 15.387 1.00 82.31 98 PHE A O 1
ATOM 813 N N . VAL A 1 99 ? -3.240 -0.912 14.002 1.00 85.06 99 VAL A N 1
ATOM 814 C CA . VAL A 1 99 ? -2.873 0.182 14.912 1.00 85.06 99 VAL A CA 1
ATOM 815 C C . VAL A 1 99 ? -4.087 1.054 15.237 1.00 85.06 99 VAL A C 1
ATOM 817 O O . VAL A 1 99 ? -4.353 1.312 16.413 1.00 85.06 99 VAL A O 1
ATOM 820 N N . GLN A 1 100 ? -4.876 1.453 14.234 1.00 82.81 100 GLN A N 1
ATOM 821 C CA . GLN A 1 100 ? -6.107 2.223 14.450 1.00 82.81 100 GLN A CA 1
ATOM 822 C C . GLN A 1 100 ? -7.106 1.454 15.327 1.00 82.81 100 GLN A C 1
ATOM 824 O O . GLN A 1 100 ? -7.685 2.032 16.249 1.00 82.81 100 GLN A O 1
ATOM 829 N N . LYS A 1 101 ? -7.255 0.139 15.113 1.00 78.69 101 LYS A N 1
ATOM 830 C CA . LYS A 1 101 ? -8.120 -0.724 15.934 1.00 78.69 101 LYS A CA 1
ATOM 831 C C . LYS A 1 101 ? -7.673 -0.837 17.391 1.00 78.69 101 LYS A C 1
ATOM 833 O O . LYS A 1 101 ? -8.530 -0.913 18.270 1.00 78.69 101 LYS A O 1
ATOM 838 N N . ILE A 1 102 ? -6.368 -0.857 17.661 1.00 79.25 102 ILE A N 1
ATOM 839 C CA . ILE A 1 102 ? -5.833 -0.929 19.032 1.00 79.25 102 ILE A CA 1
ATOM 840 C C . ILE A 1 102 ? -5.984 0.407 19.767 1.00 79.25 102 ILE A C 1
ATOM 842 O O . ILE A 1 102 ? -6.294 0.423 20.966 1.00 79.25 102 ILE A O 1
ATOM 846 N N . ILE A 1 103 ? -5.746 1.520 19.067 1.00 80.19 103 ILE A N 1
ATOM 847 C CA . ILE A 1 103 ? -5.789 2.869 19.646 1.00 80.19 103 ILE A CA 1
ATOM 848 C C . ILE A 1 103 ? -7.232 3.286 19.960 1.00 80.19 103 ILE A C 1
ATOM 850 O O . ILE A 1 103 ? -7.473 3.943 20.979 1.00 80.19 103 ILE A O 1
ATOM 854 N N . ASP A 1 104 ? -8.205 2.879 19.141 1.00 76.19 104 ASP A N 1
ATOM 855 C CA . ASP A 1 104 ? -9.602 3.246 19.348 1.00 76.19 104 ASP A CA 1
ATOM 856 C C . ASP A 1 104 ? -10.229 2.482 20.534 1.00 76.19 104 ASP A C 1
ATOM 858 O O . ASP A 1 104 ? -10.735 1.357 20.434 1.00 76.19 104 ASP A O 1
ATOM 862 N N . LYS A 1 105 ? -10.217 3.124 21.712 1.00 61.97 105 LYS A N 1
ATOM 863 C CA . LYS A 1 105 ? -10.765 2.586 22.971 1.00 61.97 105 LYS A CA 1
ATOM 864 C C . LYS A 1 105 ? -12.229 2.146 22.855 1.00 61.97 105 LYS A C 1
ATOM 866 O O . LYS A 1 105 ? -12.643 1.268 23.617 1.00 61.97 105 LYS A O 1
ATOM 871 N N . LYS A 1 106 ? -13.009 2.704 21.919 1.00 58.00 106 LYS A N 1
ATOM 872 C CA . LYS A 1 106 ? -14.432 2.370 21.735 1.00 58.00 106 LYS A CA 1
ATOM 873 C C . LYS A 1 106 ? -14.632 0.989 21.094 1.00 58.00 106 LYS A C 1
ATOM 875 O O . LYS A 1 106 ? -15.667 0.362 21.311 1.00 58.00 106 LYS A O 1
ATOM 880 N N . GLN A 1 107 ? -13.630 0.477 20.375 1.00 57.47 107 GLN A N 1
ATOM 881 C CA . GLN A 1 107 ? -13.666 -0.824 19.696 1.00 57.47 107 GLN A CA 1
ATOM 882 C C . GLN A 1 107 ? -13.008 -1.970 20.477 1.00 57.47 107 GLN A C 1
ATOM 884 O O . GLN A 1 107 ? -13.075 -3.117 20.037 1.00 57.47 107 GLN A O 1
ATOM 889 N N . ARG A 1 108 ? -12.484 -1.722 21.687 1.00 56.88 108 ARG A N 1
ATOM 890 C CA . ARG A 1 108 ? -11.941 -2.782 22.560 1.00 56.88 108 ARG A CA 1
ATOM 891 C C . ARG A 1 108 ? -12.941 -3.898 22.880 1.00 56.88 108 ARG A C 1
ATOM 893 O O . ARG A 1 108 ? -12.524 -5.040 23.026 1.00 56.88 108 ARG A O 1
ATOM 900 N N . ARG A 1 109 ? -14.249 -3.603 22.942 1.00 56.75 109 ARG A N 1
ATOM 901 C CA . ARG A 1 109 ? -15.287 -4.642 23.115 1.00 56.75 109 ARG A CA 1
ATOM 902 C C . ARG A 1 109 ? -15.389 -5.567 21.903 1.00 56.75 109 ARG A C 1
ATOM 904 O O . ARG A 1 109 ? -15.534 -6.765 22.087 1.00 56.75 109 ARG A O 1
ATOM 911 N N . PHE A 1 110 ? -15.256 -5.026 20.690 1.00 56.03 110 PHE A N 1
ATOM 912 C CA . PHE A 1 110 ? -15.223 -5.830 19.468 1.00 56.03 110 PHE A CA 1
ATOM 913 C C . PHE A 1 110 ? -13.960 -6.694 19.425 1.00 56.03 110 PHE A C 1
ATOM 915 O O . PHE A 1 110 ? -14.042 -7.851 19.055 1.00 56.03 110 PHE A O 1
ATOM 922 N N . PHE A 1 111 ? -12.812 -6.170 19.871 1.00 54.91 111 PHE A N 1
ATOM 923 C CA . PHE A 1 111 ? -11.563 -6.936 19.961 1.00 54.91 111 PHE A CA 1
ATOM 924 C C . PHE A 1 111 ? -11.640 -8.083 20.979 1.00 54.91 111 PHE A C 1
ATOM 926 O O . PHE A 1 111 ? -11.184 -9.180 20.683 1.00 54.91 111 PHE A O 1
ATOM 933 N N . ALA A 1 112 ? -12.266 -7.861 22.140 1.00 59.59 112 ALA A N 1
ATOM 934 C CA . ALA A 1 112 ? -12.515 -8.921 23.119 1.00 59.59 112 ALA A CA 1
ATOM 935 C C . ALA A 1 112 ? -13.408 -10.034 22.537 1.00 59.59 112 ALA A C 1
ATOM 937 O O . ALA A 1 112 ? -13.109 -11.210 22.696 1.00 59.59 112 ALA A O 1
ATOM 938 N N . GLN A 1 113 ? -14.440 -9.660 21.777 1.00 59.28 113 GLN A N 1
ATOM 939 C CA . GLN A 1 113 ? -15.312 -10.610 21.078 1.00 59.28 113 GLN A CA 1
ATOM 940 C C . GLN A 1 113 ? -14.623 -11.292 19.883 1.00 59.28 113 GLN A C 1
ATOM 942 O O . GLN A 1 113 ? -14.909 -12.443 19.570 1.00 59.28 113 GLN A O 1
ATOM 947 N N . PHE A 1 114 ? -13.698 -10.596 19.216 1.00 57.62 114 PHE A N 1
ATOM 948 C CA . PHE A 1 114 ? -12.906 -11.136 18.112 1.00 57.62 114 PHE A CA 1
ATOM 949 C C . PHE A 1 114 ? -11.885 -12.161 18.621 1.00 57.62 114 PHE A C 1
ATOM 951 O O . PHE A 1 114 ? -11.705 -13.182 17.968 1.00 57.62 114 PHE A O 1
ATOM 958 N N . ILE A 1 115 ? -11.291 -11.940 19.804 1.00 62.44 115 ILE A N 1
ATOM 959 C CA . ILE A 1 115 ? -10.400 -12.890 20.499 1.00 62.44 115 ILE A CA 1
ATOM 960 C C . ILE A 1 115 ? -11.097 -14.213 20.816 1.00 62.44 115 ILE A C 1
ATOM 962 O O . ILE A 1 115 ? -10.473 -15.264 20.699 1.00 62.44 115 ILE A O 1
ATOM 966 N N . GLU A 1 116 ? -12.384 -14.178 21.149 1.00 63.28 116 GLU A N 1
ATOM 967 C CA . GLU A 1 116 ? -13.174 -15.392 21.390 1.00 63.28 116 GLU A CA 1
ATOM 968 C C . GLU A 1 116 ? -13.696 -16.044 20.101 1.00 63.28 116 GLU A C 1
ATOM 970 O O . GLU A 1 116 ? -14.194 -17.169 20.123 1.00 63.28 116 GLU A O 1
ATOM 975 N N . SER A 1 117 ? -13.581 -15.365 18.958 1.00 65.62 117 SER A N 1
ATOM 976 C CA . SER A 1 117 ? -14.064 -15.889 17.685 1.00 65.62 117 SER A CA 1
ATOM 977 C C . SER A 1 117 ? -13.016 -16.788 17.005 1.00 65.62 117 SER A C 1
ATOM 979 O O . SER A 1 117 ? -11.828 -16.451 16.976 1.00 65.62 117 SER A O 1
ATOM 981 N N . PRO A 1 118 ? -13.429 -17.886 16.343 1.00 74.69 118 PRO A N 1
ATOM 982 C CA . PRO A 1 118 ? -12.519 -18.731 15.560 1.00 74.69 118 PRO A CA 1
ATOM 983 C C . PRO A 1 118 ? -11.847 -17.980 14.392 1.00 74.69 118 PRO A C 1
ATOM 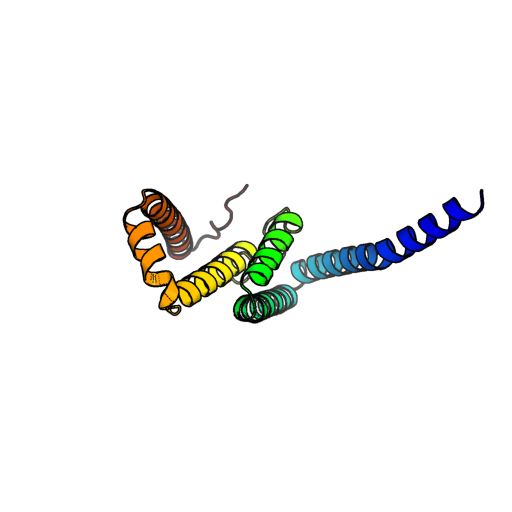985 O O . PRO A 1 118 ? -10.837 -18.436 13.856 1.00 74.69 118 PRO 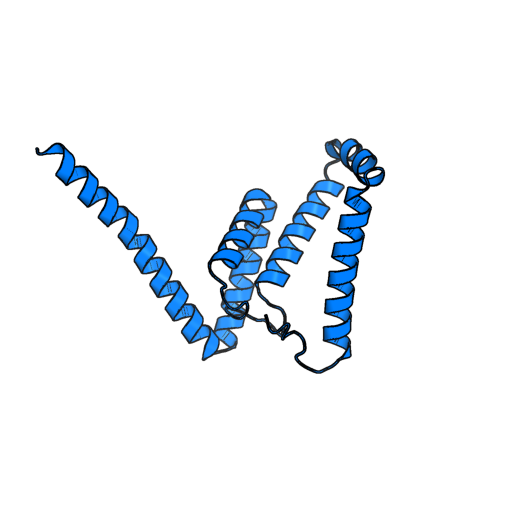A O 1
ATOM 988 N N . GLY A 1 119 ? -12.363 -16.802 14.018 1.00 71.38 119 GLY A N 1
ATOM 989 C CA . GLY A 1 119 ? -11.774 -15.939 12.996 1.00 71.38 119 GLY A CA 1
ATOM 990 C C . GLY A 1 119 ? -10.399 -15.381 13.373 1.00 71.38 119 GLY A C 1
ATOM 991 O O . GLY A 1 119 ? -9.573 -15.184 12.483 1.00 71.38 119 GLY A O 1
ATOM 992 N N . LEU A 1 120 ? -10.105 -15.182 14.665 1.00 73.75 120 LEU A N 1
ATOM 993 C CA . LEU A 1 120 ? -8.790 -14.690 15.090 1.00 73.75 120 LEU A CA 1
ATOM 994 C C . LEU A 1 120 ? -7.718 -15.769 14.925 1.00 73.75 120 LEU A C 1
ATOM 996 O O . LEU A 1 120 ? -6.616 -15.461 14.481 1.00 73.75 120 LEU A O 1
ATOM 1000 N N . VAL A 1 121 ? -8.051 -17.037 15.180 1.00 74.81 121 VAL A N 1
ATOM 1001 C CA . VAL A 1 121 ? -7.138 -18.163 14.927 1.00 74.81 121 VAL A CA 1
ATOM 1002 C C . VAL A 1 121 ? -6.798 -18.245 13.440 1.00 74.81 121 VAL A C 1
ATOM 1004 O O . VAL A 1 121 ? -5.624 -18.308 13.096 1.00 74.81 121 VAL A O 1
ATOM 1007 N N . LEU A 1 122 ? -7.796 -18.155 12.555 1.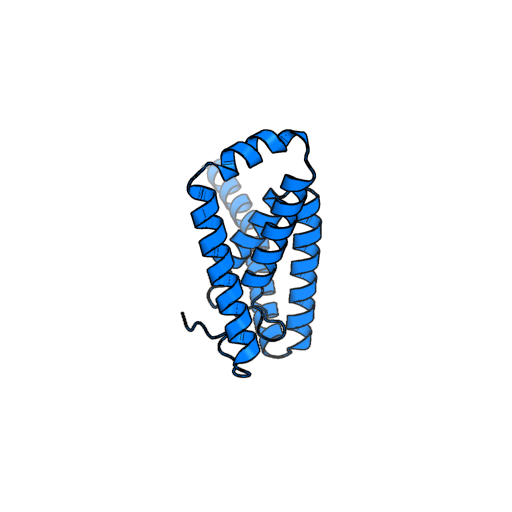00 76.38 122 LEU A N 1
ATOM 1008 C CA . LEU A 1 122 ? -7.576 -18.094 11.104 1.00 76.38 122 LEU A CA 1
ATOM 1009 C C . LEU A 1 122 ? -6.696 -16.903 10.703 1.00 76.38 122 LEU A C 1
ATOM 1011 O O . LEU A 1 122 ? -5.771 -17.063 9.910 1.00 76.38 122 LEU A O 1
ATOM 1015 N N . PHE A 1 123 ? -6.946 -15.728 11.281 1.00 76.50 123 PHE A N 1
ATOM 1016 C CA . PHE A 1 123 ? -6.144 -14.531 11.038 1.00 76.50 123 PHE A CA 1
ATOM 1017 C C . PHE A 1 123 ? -4.690 -14.694 11.508 1.00 76.50 123 PHE A C 1
ATOM 1019 O O . PHE A 1 123 ? -3.769 -14.349 10.773 1.00 76.50 123 PHE A O 1
ATOM 1026 N N . LEU A 1 124 ? -4.469 -15.256 12.700 1.00 78.94 124 LEU A N 1
ATOM 1027 C CA . LEU A 1 124 ? -3.135 -15.532 13.236 1.00 78.94 124 LEU A CA 1
ATOM 1028 C C . LEU A 1 124 ? -2.401 -16.593 12.424 1.00 78.94 124 LEU A C 1
ATOM 1030 O O . LEU A 1 124 ? -1.222 -16.414 12.153 1.00 78.94 124 LEU A O 1
ATOM 1034 N N . VAL A 1 125 ? -3.081 -17.664 12.009 1.00 77.75 125 VAL A N 1
ATOM 1035 C CA . VAL A 1 125 ? -2.503 -18.698 11.139 1.00 77.75 125 VAL A CA 1
ATOM 1036 C C . VAL A 1 125 ? -2.109 -18.093 9.795 1.00 77.75 125 VAL A C 1
ATOM 1038 O O . VAL A 1 125 ? -1.000 -18.325 9.327 1.00 77.75 125 VAL A O 1
ATOM 1041 N N . PHE A 1 126 ? -2.966 -17.260 9.203 1.00 77.75 126 PHE A N 1
ATOM 1042 C CA . PHE A 1 126 ? -2.650 -16.552 7.965 1.00 77.75 126 PHE A CA 1
ATOM 1043 C C . PHE A 1 126 ? -1.425 -15.640 8.126 1.00 77.75 126 PHE A C 1
ATOM 1045 O O . PHE A 1 126 ? -0.495 -15.693 7.324 1.00 77.75 126 PHE A O 1
ATOM 1052 N N . PHE A 1 127 ? -1.377 -14.857 9.206 1.00 79.56 127 PHE A N 1
ATOM 1053 C CA . PHE A 1 127 ? -0.239 -13.987 9.501 1.00 79.56 127 PHE A CA 1
ATOM 1054 C C . PHE A 1 127 ? 1.042 -14.787 9.784 1.00 79.56 127 PHE A C 1
ATOM 1056 O O . PHE A 1 127 ? 2.126 -14.404 9.351 1.00 79.56 127 PHE A O 1
ATOM 1063 N N . PHE A 1 128 ? 0.920 -15.931 10.457 1.00 82.69 128 PHE A N 1
ATOM 1064 C CA . PHE A 1 128 ? 2.019 -16.851 10.732 1.00 82.69 128 PHE A CA 1
ATOM 1065 C C . PHE A 1 128 ? 2.595 -17.449 9.443 1.00 82.69 128 PHE A C 1
ATOM 1067 O O . PHE A 1 128 ? 3.812 -17.467 9.281 1.00 82.69 128 PHE A O 1
ATOM 1074 N N . VAL A 1 129 ? 1.745 -17.856 8.495 1.00 78.19 129 VAL A N 1
ATOM 1075 C CA . VAL A 1 129 ? 2.179 -18.326 7.167 1.00 78.19 129 VAL A CA 1
ATOM 1076 C C . VAL A 1 129 ? 2.917 -17.221 6.408 1.00 78.19 129 VAL A C 1
ATOM 1078 O O . VAL A 1 129 ? 3.973 -17.486 5.836 1.00 78.19 129 VAL A O 1
ATOM 1081 N N . ILE A 1 130 ? 2.425 -15.977 6.450 1.00 77.00 130 ILE A N 1
ATOM 1082 C CA . ILE A 1 130 ? 3.105 -14.829 5.823 1.00 77.00 130 ILE A CA 1
ATOM 1083 C C . ILE A 1 130 ? 4.492 -14.604 6.437 1.00 77.00 130 ILE A C 1
ATOM 1085 O O . ILE A 1 130 ? 5.465 -14.422 5.706 1.00 77.00 130 ILE A O 1
ATOM 1089 N N . ILE A 1 131 ? 4.600 -14.630 7.769 1.00 80.44 131 ILE A N 1
ATOM 1090 C CA . ILE A 1 131 ? 5.881 -14.449 8.464 1.00 80.44 131 ILE A CA 1
ATOM 1091 C C . ILE A 1 131 ? 6.846 -15.586 8.129 1.00 80.44 131 ILE A C 1
ATOM 1093 O O . ILE A 1 131 ? 8.016 -15.318 7.871 1.00 80.44 131 ILE A O 1
ATOM 1097 N N . LEU A 1 132 ? 6.382 -16.838 8.101 1.00 78.31 132 LEU A N 1
ATOM 1098 C CA . LEU A 1 132 ? 7.223 -17.968 7.710 1.00 78.31 132 LEU A CA 1
ATOM 1099 C C . LEU A 1 132 ? 7.725 -17.834 6.271 1.00 78.31 132 LEU A C 1
ATOM 1101 O O . LEU A 1 132 ? 8.914 -18.034 6.040 1.00 78.31 132 LEU A O 1
ATOM 1105 N N . GLY A 1 133 ? 6.862 -17.431 5.333 1.00 70.31 133 GLY A N 1
ATOM 1106 C CA . GLY A 1 133 ? 7.264 -17.163 3.951 1.00 70.31 133 GLY A CA 1
ATOM 1107 C C . GLY A 1 133 ? 8.321 -16.058 3.853 1.00 70.31 133 GLY A C 1
ATOM 1108 O O . GLY A 1 133 ? 9.327 -16.223 3.165 1.00 70.31 133 GLY A O 1
ATOM 1109 N N . LEU A 1 134 ? 8.151 -14.968 4.609 1.00 69.81 134 LEU A N 1
ATOM 1110 C CA . LEU A 1 134 ? 9.132 -13.880 4.693 1.00 69.81 134 LEU A CA 1
ATOM 1111 C C . LEU A 1 134 ? 10.469 -14.341 5.290 1.00 69.81 134 LEU A C 1
ATOM 1113 O O . LEU A 1 134 ? 11.521 -14.057 4.724 1.00 69.81 134 LEU A O 1
ATOM 1117 N N . LEU A 1 135 ? 10.441 -15.065 6.413 1.00 74.69 135 LEU A N 1
ATOM 1118 C CA . LEU A 1 135 ? 11.647 -15.567 7.076 1.00 74.69 135 LEU A CA 1
ATOM 1119 C C . LEU A 1 135 ? 12.397 -16.570 6.202 1.00 74.69 135 LEU A C 1
ATOM 1121 O O . LEU A 1 135 ? 13.622 -16.512 6.116 1.00 74.69 135 LEU A O 1
ATOM 1125 N N . GLN A 1 136 ? 11.676 -17.459 5.525 1.00 71.62 136 GLN A N 1
ATOM 1126 C CA . GLN A 1 136 ? 12.270 -18.415 4.601 1.00 71.62 136 GLN A CA 1
ATOM 1127 C C . GLN A 1 136 ? 12.902 -17.705 3.397 1.00 71.62 136 GLN A C 1
ATOM 1129 O O . GLN A 1 136 ? 14.021 -18.047 3.020 1.00 71.62 136 GLN A O 1
ATOM 1134 N N . GLY A 1 137 ? 12.251 -16.663 2.868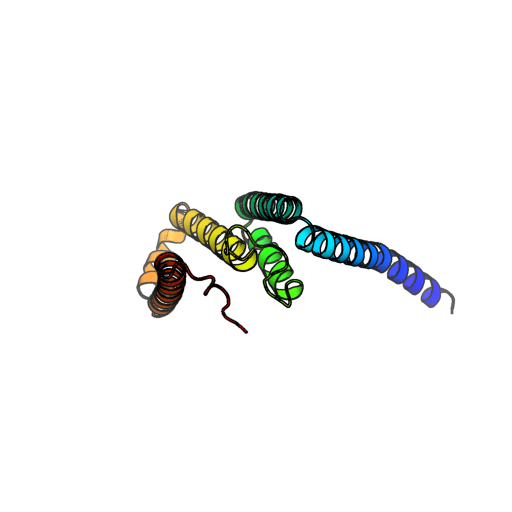 1.00 60.03 137 GLY A N 1
ATOM 1135 C CA . GLY A 1 137 ? 12.823 -15.805 1.828 1.00 60.03 137 GLY A CA 1
ATOM 1136 C C . GLY A 1 137 ? 14.088 -15.061 2.277 1.00 60.03 137 GLY A C 1
ATOM 1137 O O . GLY A 1 137 ? 15.024 -14.921 1.496 1.00 60.03 137 GLY A O 1
ATOM 1138 N N . MET A 1 138 ? 14.168 -14.640 3.545 1.00 65.56 138 MET A N 1
ATOM 1139 C CA . MET A 1 138 ? 15.363 -13.989 4.101 1.00 65.56 138 MET A CA 1
ATOM 1140 C C . MET A 1 138 ? 16.521 -14.963 4.362 1.00 65.56 138 MET A C 1
ATOM 1142 O O . MET A 1 138 ? 17.675 -14.609 4.134 1.00 65.56 138 MET A O 1
ATOM 1146 N N . ILE A 1 139 ? 16.233 -16.171 4.858 1.00 70.00 139 ILE A N 1
ATOM 1147 C CA . ILE A 1 139 ? 17.256 -17.167 5.224 1.00 70.00 139 ILE A CA 1
ATOM 1148 C C . ILE A 1 139 ? 17.848 -17.844 3.982 1.00 70.00 139 ILE A C 1
ATOM 1150 O O . ILE A 1 139 ? 19.011 -18.244 4.000 1.00 70.00 139 ILE A O 1
ATOM 1154 N N . ALA A 1 140 ? 17.077 -17.974 2.901 1.00 64.00 140 ALA A N 1
ATOM 1155 C CA . ALA A 1 140 ? 17.509 -18.744 1.745 1.00 64.00 140 ALA A CA 1
ATOM 1156 C C . ALA A 1 140 ? 18.600 -18.073 0.890 1.00 64.00 140 ALA A C 1
ATOM 1158 O O . ALA A 1 140 ? 19.191 -18.779 0.084 1.00 64.00 140 ALA A O 1
ATOM 1159 N N . HIS A 1 141 ? 18.879 -16.764 1.021 1.00 57.06 141 HIS A N 1
ATOM 1160 C CA . HIS A 1 141 ? 19.816 -16.000 0.158 1.00 57.06 141 HIS A CA 1
ATOM 1161 C C . HIS A 1 141 ? 19.619 -16.174 -1.370 1.00 57.06 141 HIS A C 1
ATOM 1163 O O . HIS A 1 141 ? 20.400 -15.661 -2.166 1.00 57.06 141 HIS A O 1
ATOM 1169 N N . GLU A 1 142 ? 18.547 -16.844 -1.772 1.00 55.84 142 GLU A N 1
ATOM 1170 C CA . GLU A 1 142 ? 18.116 -17.119 -3.131 1.00 55.84 142 GLU A CA 1
ATOM 1171 C C . GLU A 1 142 ? 16.833 -16.312 -3.372 1.00 55.84 142 GLU A C 1
ATOM 1173 O O . GLU A 1 142 ? 16.027 -16.165 -2.445 1.00 55.84 142 GLU A O 1
ATOM 1178 N N . PRO A 1 143 ? 16.602 -15.793 -4.590 1.00 52.19 143 PRO A N 1
ATOM 1179 C CA . PRO A 1 143 ? 15.401 -15.044 -4.954 1.00 52.19 143 PRO A CA 1
ATOM 1180 C C . PRO A 1 143 ? 14.176 -15.976 -5.048 1.00 52.19 143 PRO A C 1
ATOM 1182 O O . PRO A 1 143 ? 13.551 -16.130 -6.090 1.00 52.19 143 PRO A O 1
ATOM 1185 N N . ILE A 1 144 ? 13.804 -16.606 -3.934 1.00 48.06 144 ILE A N 1
ATOM 1186 C CA . ILE A 1 144 ? 12.628 -17.476 -3.770 1.00 48.06 144 ILE A CA 1
ATOM 1187 C C . ILE A 1 144 ? 11.394 -16.634 -3.377 1.00 48.06 144 ILE A C 1
ATOM 1189 O O . ILE A 1 144 ? 10.379 -17.142 -2.920 1.00 48.06 144 ILE A O 1
ATOM 1193 N N . PHE A 1 145 ? 11.430 -15.318 -3.610 1.00 49.88 145 PHE A N 1
ATOM 1194 C CA . PHE A 1 145 ? 10.197 -14.538 -3.771 1.00 49.88 145 PHE A CA 1
ATOM 1195 C C . PHE A 1 145 ? 9.567 -14.731 -5.157 1.00 49.88 145 PHE A C 1
ATOM 1197 O O . PHE A 1 145 ? 8.458 -14.260 -5.387 1.00 49.88 145 PHE A O 1
ATOM 1204 N N . ALA A 1 146 ? 10.193 -15.528 -6.032 1.00 44.06 146 ALA A N 1
ATOM 1205 C CA . ALA A 1 146 ? 9.486 -16.242 -7.083 1.00 44.06 146 ALA A CA 1
ATOM 1206 C C . ALA A 1 146 ? 8.627 -17.360 -6.460 1.00 44.06 146 ALA A C 1
ATOM 1208 O O . ALA A 1 146 ? 8.875 -18.551 -6.660 1.00 44.06 146 ALA A O 1
ATOM 1209 N N . ILE A 1 147 ? 7.567 -16.983 -5.738 1.00 43.44 147 ILE A N 1
ATOM 1210 C CA . ILE A 1 147 ? 6.333 -17.755 -5.871 1.00 43.44 147 ILE A CA 1
ATOM 1211 C C . ILE A 1 147 ? 5.964 -17.557 -7.335 1.00 43.44 147 ILE A C 1
ATOM 1213 O O . ILE A 1 147 ? 5.443 -16.522 -7.736 1.00 43.44 147 ILE A O 1
ATOM 1217 N N . LYS A 1 148 ? 6.415 -18.506 -8.148 1.00 37.50 148 LYS A N 1
ATOM 1218 C CA . LYS A 1 148 ? 6.023 -18.637 -9.535 1.00 37.50 148 LYS A CA 1
ATOM 1219 C C . LYS A 1 148 ? 4.548 -19.027 -9.473 1.00 37.50 148 LYS A C 1
ATOM 1221 O O . LYS A 1 148 ? 4.251 -20.195 -9.221 1.00 37.50 148 LYS A O 1
ATOM 1226 N N . ASP A 1 149 ? 3.670 -18.028 -9.538 1.00 42.31 149 ASP A N 1
ATOM 1227 C CA . ASP A 1 149 ? 2.270 -18.251 -9.902 1.00 42.31 149 ASP A CA 1
ATOM 1228 C C . ASP A 1 149 ? 2.211 -18.987 -11.258 1.00 42.31 149 ASP A C 1
ATOM 1230 O O . ASP A 1 149 ? 3.086 -18.731 -12.127 1.00 42.31 149 ASP A O 1
#

pLDDT: mean 72.63, std 12.19, range [37.5, 90.12]

Foldseek 3Di:
DPVVVVVVVVVVVVCVVVVVVVVVLVVLLVVCVVDVVSLVVVLVVLLVVLLVVCLVPLVSLVVSLVVCVVPVPPQVSHDDPLDGSNNSSVCSSVVSVVVVCVPPPVNVVVVVVVVVDVVVVVVVVVVVVVVVQVVCCVVVVDSVSPPPD